Protein AF-A0A7J2IN03-F1 (afdb_monomer)

Foldseek 3Di:
DDPVVVVVVLVVCCVVVVDQWDDDDDDDDPDPVPDDPQADEQCVPPVAA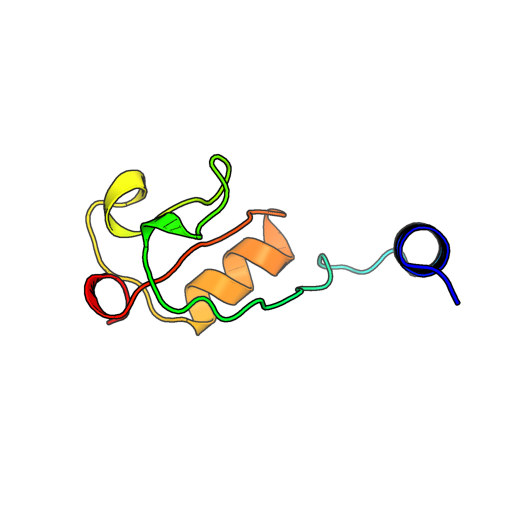DAVVVVVVCCTNVVHRHDYDPVRHD

Structure (mmCIF, N/CA/C/O backbone):
data_AF-A0A7J2IN03-F1
#
_entry.id   AF-A0A7J2IN03-F1
#
loop_
_atom_site.group_PDB
_atom_site.id
_atom_site.type_symbol
_atom_site.label_atom_id
_atom_site.label_alt_id
_atom_site.label_comp_id
_atom_site.label_asym_id
_atom_site.label_entity_id
_atom_site.label_seq_id
_atom_site.pdbx_PDB_ins_code
_atom_site.Cartn_x
_atom_site.Cartn_y
_atom_site.Cartn_z
_atom_site.occupancy
_atom_site.B_iso_or_equiv
_atom_site.auth_seq_id
_atom_site.auth_comp_id
_atom_site.auth_asym_id
_atom_site.auth_atom_id
_atom_site.pdbx_PDB_model_num
ATOM 1 N N . MET A 1 1 ? 14.191 15.442 -8.980 1.00 72.44 1 MET A N 1
ATOM 2 C CA . MET A 1 1 ? 13.160 14.678 -9.696 1.00 72.44 1 MET A CA 1
ATOM 3 C C . MET A 1 1 ? 11.812 15.092 -9.157 1.00 72.44 1 MET A C 1
ATOM 5 O O . MET A 1 1 ? 11.659 15.151 -7.938 1.00 72.44 1 MET A O 1
ATOM 9 N N . ASP A 1 2 ? 10.901 15.447 -10.049 1.00 93.81 2 ASP A N 1
ATOM 10 C CA . ASP A 1 2 ? 9.527 15.834 -9.719 1.00 93.81 2 ASP A CA 1
ATOM 11 C C . ASP A 1 2 ? 8.657 14.595 -9.400 1.00 93.81 2 ASP A C 1
ATOM 13 O O . ASP A 1 2 ? 9.030 13.463 -9.715 1.00 93.81 2 ASP A O 1
ATOM 17 N N . ILE A 1 3 ? 7.506 14.774 -8.745 1.00 92.00 3 ILE A N 1
ATOM 18 C CA . ILE A 1 3 ? 6.597 13.672 -8.386 1.00 92.00 3 ILE A CA 1
ATOM 19 C C . ILE A 1 3 ? 6.066 12.943 -9.625 1.00 92.00 3 ILE A C 1
ATOM 21 O O . ILE A 1 3 ? 5.909 11.720 -9.600 1.00 92.00 3 ILE A O 1
ATOM 25 N N . ASP A 1 4 ? 5.826 13.668 -10.715 1.00 95.38 4 ASP A N 1
ATOM 26 C CA . ASP A 1 4 ? 5.332 13.084 -11.960 1.00 95.38 4 ASP A CA 1
ATOM 27 C C . ASP A 1 4 ? 6.414 12.265 -12.667 1.00 95.38 4 ASP A C 1
ATOM 29 O O . ASP A 1 4 ? 6.129 11.213 -13.242 1.00 95.38 4 ASP A O 1
ATOM 33 N N . GLU A 1 5 ? 7.678 12.657 -12.511 1.00 95.88 5 GLU A N 1
ATOM 34 C CA . GLU A 1 5 ? 8.823 11.886 -12.990 1.00 95.88 5 GLU A CA 1
ATOM 35 C C . GLU A 1 5 ? 8.919 10.528 -12.273 1.00 95.88 5 GLU A C 1
ATOM 37 O O . GLU A 1 5 ? 9.062 9.487 -12.918 1.00 95.88 5 GLU A O 1
ATOM 42 N N . TRP A 1 6 ? 8.738 10.504 -10.948 1.00 93.00 6 TRP A N 1
ATOM 43 C CA . TRP A 1 6 ? 8.704 9.257 -10.174 1.00 93.00 6 TRP A CA 1
ATOM 44 C C . TRP A 1 6 ? 7.539 8.343 -10.554 1.00 93.00 6 TRP A C 1
ATOM 46 O O . TRP A 1 6 ? 7.713 7.125 -10.636 1.00 93.00 6 TRP A O 1
ATOM 56 N N . ARG A 1 7 ? 6.357 8.914 -10.811 1.00 91.12 7 ARG A N 1
ATOM 57 C CA . ARG A 1 7 ? 5.191 8.154 -11.290 1.00 91.12 7 ARG A CA 1
ATOM 58 C C . ARG A 1 7 ? 5.478 7.491 -12.632 1.00 91.12 7 ARG A C 1
ATOM 60 O O . ARG A 1 7 ? 5.174 6.311 -12.798 1.00 91.12 7 ARG A O 1
ATOM 67 N N . ASN A 1 8 ? 6.108 8.221 -13.550 1.00 95.19 8 ASN A N 1
ATOM 68 C CA . ASN A 1 8 ? 6.485 7.693 -14.855 1.00 95.19 8 ASN A CA 1
ATOM 69 C C . ASN A 1 8 ? 7.501 6.544 -14.737 1.00 95.19 8 ASN A C 1
ATOM 71 O O . ASN A 1 8 ? 7.280 5.473 -15.299 1.00 95.19 8 ASN A O 1
ATOM 75 N N . VAL A 1 9 ? 8.564 6.715 -13.942 1.00 94.69 9 VAL A N 1
ATOM 76 C CA . VAL A 1 9 ? 9.550 5.646 -13.685 1.00 94.69 9 VAL A CA 1
ATOM 77 C C . VAL A 1 9 ? 8.878 4.402 -13.099 1.00 94.69 9 VAL A C 1
ATOM 79 O O . VAL A 1 9 ? 9.152 3.289 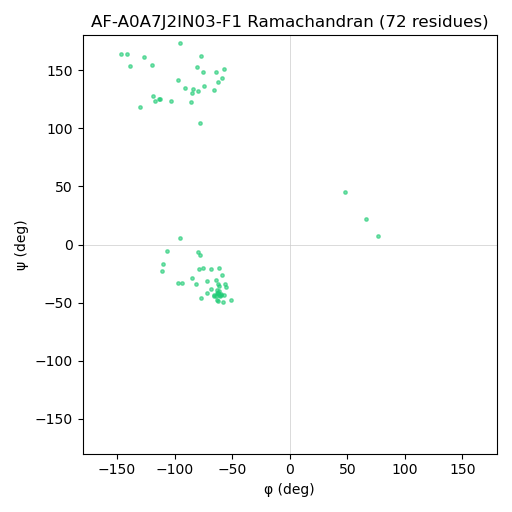-13.546 1.00 94.69 9 VAL A O 1
ATOM 82 N N . GLY A 1 10 ? 7.963 4.575 -12.141 1.00 92.00 10 GLY A N 1
ATOM 83 C CA . GLY A 1 10 ? 7.198 3.470 -11.563 1.00 92.00 10 GLY A CA 1
ATOM 84 C C . GLY A 1 10 ? 6.371 2.709 -12.603 1.00 92.00 10 GLY A C 1
ATOM 85 O O . GLY A 1 10 ? 6.382 1.479 -12.605 1.00 92.00 10 GLY A O 1
ATOM 86 N N . SER A 1 11 ? 5.706 3.425 -13.516 1.00 92.12 11 SER A N 1
ATOM 87 C CA . SER A 1 11 ? 4.948 2.812 -14.616 1.00 92.12 11 SER A CA 1
ATOM 88 C C . SER A 1 11 ? 5.852 2.002 -15.544 1.00 92.12 11 SER A C 1
ATOM 90 O O . SER A 1 11 ? 5.578 0.833 -15.800 1.00 92.12 11 SER A O 1
ATOM 92 N N . VAL A 1 12 ? 6.975 2.585 -15.978 1.00 95.38 12 VAL A N 1
ATOM 93 C CA . VAL A 1 12 ? 7.939 1.913 -16.863 1.00 95.38 12 VAL A CA 1
ATOM 94 C C . VAL A 1 12 ? 8.497 0.646 -16.212 1.00 95.38 12 VAL A C 1
ATOM 96 O O . VAL A 1 12 ? 8.588 -0.393 -16.862 1.00 95.38 12 VAL A O 1
ATOM 99 N N . LEU A 1 13 ? 8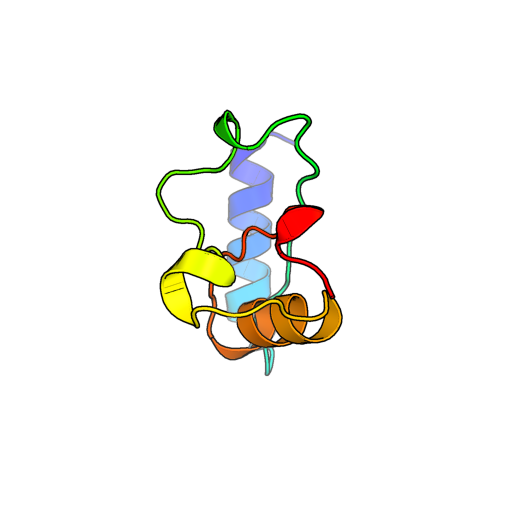.837 0.695 -14.920 1.00 93.25 13 LEU A N 1
ATOM 100 C CA . LEU A 1 13 ? 9.325 -0.478 -14.194 1.00 93.25 13 LEU A CA 1
ATOM 101 C C . LEU A 1 13 ? 8.282 -1.596 -14.140 1.00 93.25 13 LEU A C 1
ATOM 103 O O . LEU A 1 13 ? 8.639 -2.758 -14.328 1.00 93.25 13 LEU A O 1
ATOM 107 N N . MET 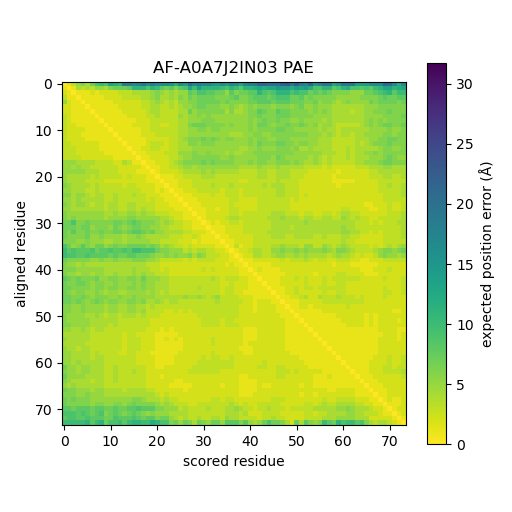A 1 14 ? 7.009 -1.271 -13.909 1.00 91.56 14 MET A N 1
ATOM 108 C CA . MET A 1 14 ? 5.946 -2.281 -13.912 1.00 91.56 14 MET A CA 1
ATOM 109 C C . MET A 1 14 ? 5.789 -2.943 -15.287 1.00 91.56 14 MET A C 1
ATOM 111 O O . MET A 1 14 ? 5.681 -4.170 -15.356 1.00 91.56 14 MET A O 1
ATOM 115 N N . ASP A 1 15 ? 5.847 -2.162 -16.367 1.00 92.38 15 ASP A N 1
ATOM 116 C CA . ASP A 1 15 ? 5.684 -2.664 -17.737 1.00 92.38 15 ASP A CA 1
ATOM 117 C C . ASP A 1 15 ? 6.851 -3.551 -18.192 1.00 92.38 15 ASP A C 1
ATOM 119 O O . ASP A 1 15 ? 6.640 -4.568 -18.865 1.00 92.38 15 ASP A O 1
ATOM 123 N N . VAL A 1 16 ? 8.079 -3.186 -17.807 1.00 96.94 16 VAL A N 1
ATOM 124 C CA . VAL A 1 16 ? 9.306 -3.913 -18.168 1.00 96.94 16 VAL A CA 1
ATOM 125 C C . VAL A 1 16 ? 9.472 -5.179 -17.333 1.00 96.94 16 VAL A C 1
ATOM 127 O O . VAL A 1 16 ? 9.787 -6.234 -17.880 1.00 96.94 16 VAL A O 1
ATOM 130 N N . LEU A 1 17 ? 9.267 -5.097 -16.015 1.00 95.19 17 LEU A N 1
ATOM 131 C CA . LEU A 1 17 ? 9.570 -6.206 -15.107 1.00 95.19 17 LEU A CA 1
ATOM 132 C C . LEU A 1 17 ? 8.508 -7.307 -15.114 1.00 95.19 17 LEU A C 1
ATOM 134 O O . LEU A 1 17 ? 8.824 -8.422 -14.705 1.00 95.19 17 LEU A O 1
ATOM 138 N N . ARG A 1 18 ? 7.271 -7.016 -15.553 1.00 91.62 18 ARG A N 1
ATOM 139 C CA . ARG A 1 18 ? 6.171 -8.001 -15.646 1.00 91.62 18 ARG A CA 1
ATOM 140 C C . ARG A 1 18 ? 6.030 -8.822 -14.355 1.00 91.62 18 ARG A C 1
ATOM 142 O O . ARG A 1 18 ? 5.944 -10.048 -14.387 1.00 91.62 18 ARG A O 1
ATOM 149 N N . LEU A 1 19 ? 6.073 -8.133 -13.214 1.00 91.25 19 LEU A N 1
ATOM 150 C CA . LEU A 1 19 ? 6.096 -8.766 -11.897 1.00 91.25 19 LEU A CA 1
ATOM 151 C C . LEU A 1 19 ? 4.856 -9.641 -11.684 1.00 91.25 19 LEU A C 1
ATOM 153 O O . LEU A 1 19 ? 3.747 -9.261 -12.048 1.00 91.25 19 LEU A O 1
ATOM 157 N N . GLU A 1 20 ? 5.039 -10.773 -11.003 1.00 93.94 20 GLU A N 1
ATOM 158 C CA . GLU A 1 20 ? 3.943 -11.682 -10.635 1.00 93.94 20 GLU A CA 1
ATOM 159 C C . GLU A 1 20 ? 2.875 -10.995 -9.760 1.00 93.94 20 GLU A C 1
ATOM 161 O O . GLU A 1 20 ? 1.709 -11.383 -9.748 1.00 93.94 20 GLU A O 1
ATOM 166 N N . THR A 1 21 ? 3.263 -9.952 -9.020 1.00 94.94 21 THR A N 1
ATOM 167 C CA . THR A 1 21 ? 2.367 -9.176 -8.156 1.00 94.94 21 THR A CA 1
ATOM 168 C C . THR A 1 21 ? 2.655 -7.687 -8.251 1.00 94.94 21 THR A C 1
ATOM 170 O O . THR A 1 21 ? 3.812 -7.300 -8.420 1.00 94.94 21 THR A O 1
ATOM 173 N N . TYR A 1 22 ? 1.645 -6.860 -7.990 1.00 93.69 22 TYR A N 1
ATOM 174 C CA . TYR A 1 22 ? 1.804 -5.412 -7.916 1.00 93.69 22 TYR A CA 1
ATOM 175 C C . TYR A 1 22 ? 2.760 -4.996 -6.782 1.00 93.69 22 TYR A C 1
ATOM 177 O O . TYR A 1 22 ? 2.699 -5.566 -5.682 1.00 93.69 22 TYR A O 1
ATOM 185 N N . PRO A 1 23 ? 3.626 -3.991 -7.009 1.00 91.62 23 PRO A N 1
ATOM 186 C CA . PRO A 1 23 ? 4.365 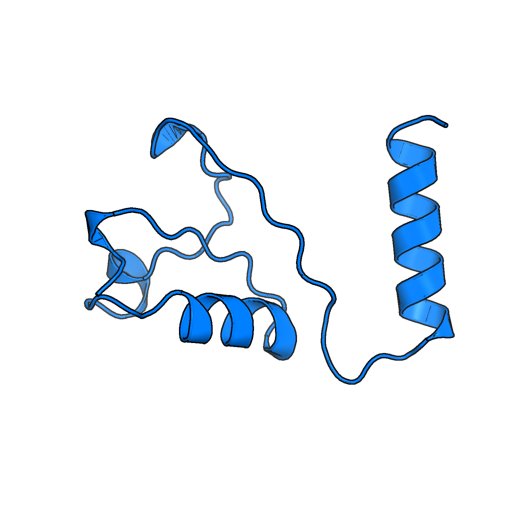-3.346 -5.932 1.00 91.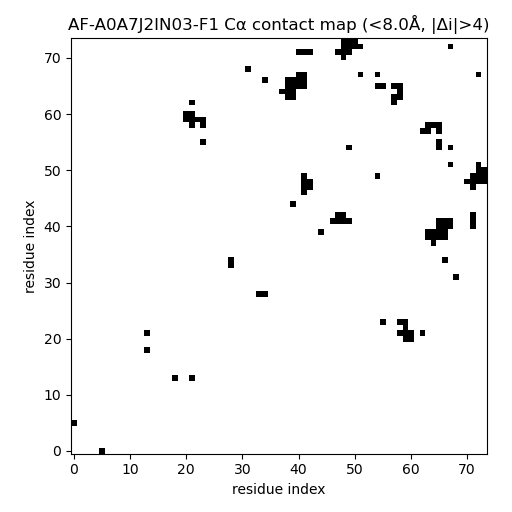62 23 PRO A CA 1
ATOM 187 C C . PRO A 1 23 ? 3.394 -2.639 -4.979 1.00 91.62 23 PRO A C 1
ATOM 189 O O . PRO A 1 23 ? 2.344 -2.145 -5.388 1.00 91.62 23 PRO A O 1
ATOM 192 N N . VAL A 1 24 ? 3.746 -2.576 -3.694 1.00 92.50 24 VAL A N 1
ATOM 193 C CA . VAL A 1 24 ? 2.904 -1.945 -2.669 1.00 92.50 24 VAL A CA 1
ATOM 194 C C . VAL A 1 24 ? 3.584 -0.697 -2.141 1.00 92.50 24 VAL A C 1
ATOM 196 O O . VAL A 1 24 ? 4.707 -0.756 -1.647 1.00 92.50 24 VAL A O 1
ATOM 199 N N . ALA A 1 25 ? 2.864 0.419 -2.201 1.00 91.25 25 ALA A N 1
ATOM 200 C CA . ALA A 1 25 ? 3.210 1.640 -1.493 1.00 91.25 25 ALA A CA 1
ATOM 201 C C . ALA A 1 25 ? 2.417 1.721 -0.184 1.00 91.25 25 ALA A C 1
ATOM 203 O O . ALA A 1 25 ? 1.237 1.368 -0.138 1.00 91.25 25 ALA A O 1
ATOM 204 N N . VAL A 1 26 ? 3.063 2.210 0.874 1.00 93.56 26 VAL A N 1
ATOM 205 C CA . VAL A 1 26 ? 2.436 2.413 2.183 1.00 93.56 26 VAL A CA 1
ATOM 206 C C . VAL A 1 26 ? 2.490 3.893 2.526 1.00 93.56 26 VAL A C 1
ATOM 208 O O . VAL A 1 26 ? 3.556 4.503 2.510 1.00 93.56 26 VAL A O 1
ATOM 211 N N . LYS A 1 27 ? 1.332 4.459 2.866 1.00 93.94 27 LYS A N 1
ATOM 212 C CA . LYS A 1 27 ? 1.213 5.786 3.469 1.00 93.94 27 LYS A CA 1
ATOM 213 C C . LYS A 1 27 ? 0.611 5.620 4.856 1.00 93.94 27 LYS A C 1
ATOM 215 O O . LYS A 1 27 ? -0.478 5.070 4.990 1.00 93.94 27 LYS A O 1
ATOM 220 N N . LEU A 1 28 ? 1.317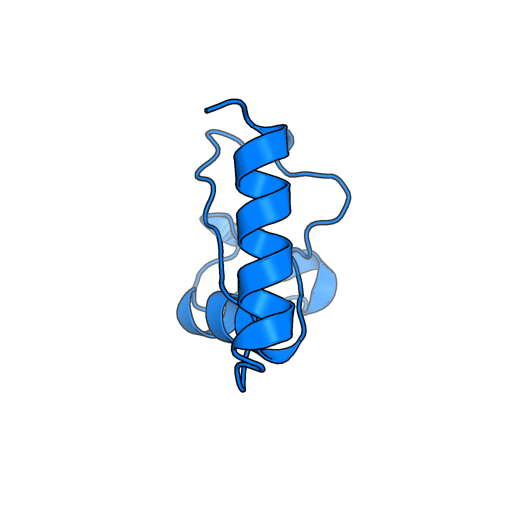 6.112 5.867 1.00 94.44 28 LEU A N 1
ATOM 221 C CA . LEU A 1 28 ? 0.774 6.244 7.213 1.00 94.44 28 LEU A CA 1
ATOM 222 C C . LEU A 1 28 ? -0.009 7.557 7.293 1.00 94.44 28 LEU A C 1
ATOM 224 O O . LEU A 1 28 ? 0.465 8.592 6.823 1.00 94.44 28 LEU A O 1
ATOM 228 N N . VAL A 1 29 ? -1.204 7.496 7.865 1.00 93.88 29 VAL A N 1
ATOM 229 C CA . VAL A 1 29 ? -2.097 8.642 8.084 1.00 93.88 29 VAL A CA 1
ATOM 230 C C . VAL A 1 29 ? -2.364 8.798 9.576 1.00 93.88 29 VAL A C 1
ATOM 232 O O . VAL A 1 29 ? -2.242 7.822 10.320 1.00 93.88 29 VAL A O 1
ATOM 235 N N . LYS A 1 30 ? -2.685 10.011 10.039 1.00 93.81 30 LYS A N 1
ATOM 236 C CA . LYS A 1 30 ? -2.942 10.259 11.466 1.00 93.81 30 LYS A CA 1
ATOM 237 C C . LYS A 1 30 ? -4.381 9.954 11.858 1.00 93.81 30 LYS A C 1
ATOM 239 O O . LYS A 1 30 ? -4.614 9.612 13.014 1.00 93.81 30 LYS A O 1
ATOM 244 N N . SER A 1 31 ? -5.321 10.082 10.926 1.00 92.94 31 SER A N 1
ATOM 245 C CA . SER A 1 31 ? -6.738 9.845 11.185 1.00 92.94 31 SER A CA 1
ATOM 246 C C . SER A 1 31 ? -7.443 9.142 10.025 1.00 92.94 31 SER A C 1
ATOM 248 O O . SER A 1 31 ? -6.925 9.065 8.907 1.00 92.94 31 SER A O 1
ATOM 250 N N . ASP A 1 32 ? -8.632 8.605 10.304 1.00 89.44 32 ASP A N 1
ATOM 251 C CA . ASP A 1 32 ? -9.415 7.854 9.323 1.00 89.44 32 ASP A CA 1
ATOM 252 C C . ASP A 1 32 ? -9.951 8.746 8.186 1.00 89.44 32 ASP A C 1
ATOM 254 O O . ASP A 1 32 ? -10.233 8.258 7.092 1.00 89.44 32 ASP A O 1
ATOM 258 N N . GLU A 1 33 ? -10.048 10.056 8.400 1.00 91.62 33 GLU A N 1
ATOM 259 C CA . GLU A 1 33 ? -10.523 11.030 7.411 1.00 91.62 33 GLU A CA 1
ATOM 260 C C . GLU A 1 33 ? -9.486 11.325 6.316 1.00 91.62 33 GLU A C 1
ATOM 262 O O . GLU A 1 33 ? -9.841 11.794 5.238 1.00 91.62 33 GLU A O 1
ATOM 267 N N . GLU A 1 34 ? -8.205 11.036 6.559 1.00 94.38 34 GLU A N 1
ATOM 268 C CA . GLU A 1 34 ? -7.133 11.203 5.567 1.00 94.38 34 GLU A CA 1
ATOM 269 C C . GLU A 1 34 ? -7.102 10.079 4.519 1.00 94.38 34 GLU A C 1
ATOM 271 O O . GLU A 1 34 ? -6.341 10.144 3.543 1.00 94.38 34 GLU A O 1
ATOM 276 N N . PHE A 1 35 ? -7.890 9.022 4.722 1.00 92.31 35 PHE A N 1
ATOM 277 C CA . PHE A 1 35 ? -7.989 7.936 3.764 1.00 92.31 35 PHE A CA 1
ATOM 278 C C . PHE A 1 35 ? -8.625 8.415 2.447 1.00 92.31 35 PHE A C 1
ATOM 280 O O . PHE A 1 35 ? -9.684 9.043 2.458 1.00 92.31 35 PHE A O 1
ATOM 287 N N . PRO A 1 36 ? -8.031 8.075 1.287 1.00 90.69 36 PRO A N 1
ATOM 288 C CA . PRO A 1 36 ? -8.649 8.332 -0.010 1.00 90.69 36 PRO A CA 1
ATOM 289 C C . PRO A 1 36 ? -10.032 7.681 -0.137 1.00 90.69 36 PRO A C 1
ATOM 291 O O . PRO A 1 36 ? -10.278 6.606 0.401 1.00 90.69 36 PRO A O 1
ATOM 294 N N . SER A 1 37 ? -10.931 8.256 -0.934 1.00 88.62 37 SER A N 1
ATOM 295 C CA . SER A 1 37 ? -12.285 7.702 -1.113 1.00 88.62 37 SER A CA 1
ATOM 296 C C . SER A 1 37 ? -12.317 6.285 -1.705 1.00 88.62 37 SER A C 1
ATOM 298 O O . SER A 1 37 ? -13.307 5.574 -1.548 1.00 88.62 37 SER A O 1
ATOM 300 N N . ASN A 1 38 ? -11.242 5.854 -2.369 1.00 90.69 38 ASN A N 1
ATOM 301 C CA . ASN A 1 38 ? -11.137 4.558 -3.034 1.00 90.69 38 ASN A CA 1
ATOM 302 C C . ASN A 1 38 ? -10.475 3.453 -2.188 1.00 90.69 38 ASN A C 1
ATOM 304 O O . ASN A 1 38 ? -10.246 2.361 -2.720 1.00 90.69 38 ASN A O 1
ATOM 308 N N . VAL A 1 39 ? -10.150 3.689 -0.907 1.00 95.12 39 VAL A N 1
ATOM 309 C CA . VAL A 1 39 ? -9.636 2.606 -0.051 1.00 95.12 39 VAL A CA 1
ATOM 310 C C . VAL A 1 39 ? -10.728 1.636 0.384 1.00 95.12 39 VAL A C 1
ATOM 312 O O . VAL A 1 39 ? -11.812 2.009 0.832 1.00 95.12 39 VAL A O 1
ATOM 315 N N . ARG A 1 40 ? -10.391 0.349 0.322 1.00 95.69 40 ARG A N 1
ATOM 316 C CA . ARG A 1 40 ? -11.194 -0.747 0.856 1.00 95.69 40 ARG A CA 1
ATOM 317 C C . ARG A 1 40 ? -10.864 -0.948 2.330 1.00 95.69 40 ARG A C 1
ATOM 319 O O . ARG A 1 40 ? -9.710 -1.173 2.689 1.00 95.69 40 ARG A O 1
ATOM 326 N N . ARG A 1 41 ? -11.899 -0.857 3.161 1.00 94.75 41 ARG A N 1
ATOM 327 C CA . ARG A 1 41 ? -11.838 -0.936 4.625 1.00 94.75 41 ARG A CA 1
ATOM 328 C C . ARG A 1 41 ? -12.325 -2.320 5.087 1.00 94.75 41 ARG A C 1
ATOM 330 O O . ARG A 1 41 ? -13.456 -2.665 4.734 1.00 94.75 41 ARG A O 1
ATOM 337 N N . PRO A 1 42 ? -11.540 -3.114 5.843 1.00 95.31 42 PRO A N 1
ATOM 338 C CA . PRO A 1 42 ? -11.891 -4.484 6.240 1.00 95.31 42 PRO A CA 1
ATOM 339 C C . PRO A 1 42 ? -13.276 -4.629 6.877 1.00 95.31 42 PRO A C 1
ATOM 341 O O . PRO A 1 42 ? -14.084 -5.435 6.413 1.00 95.31 42 PRO A O 1
ATOM 344 N N . ASN A 1 43 ? -13.606 -3.770 7.846 1.00 93.19 43 ASN A N 1
ATOM 345 C CA . ASN A 1 43 ? -14.905 -3.812 8.521 1.00 93.19 43 ASN A CA 1
ATOM 346 C C . ASN A 1 43 ? -16.071 -3.518 7.560 1.00 93.19 43 ASN A C 1
ATOM 348 O O . ASN A 1 43 ? -17.159 -4.050 7.749 1.00 93.19 43 ASN A O 1
ATOM 352 N N . LYS A 1 44 ? -15.855 -2.707 6.512 1.00 92.75 44 LYS A N 1
ATOM 353 C CA . LYS A 1 44 ? -16.896 -2.361 5.526 1.00 92.75 44 LYS A CA 1
ATOM 354 C C . LYS A 1 44 ? -17.094 -3.434 4.456 1.00 92.75 44 LYS A C 1
ATOM 356 O O . LYS A 1 44 ? -18.206 -3.591 3.970 1.00 92.75 44 LYS A O 1
ATOM 361 N N . ILE A 1 45 ? -16.026 -4.124 4.053 1.00 94.69 45 ILE 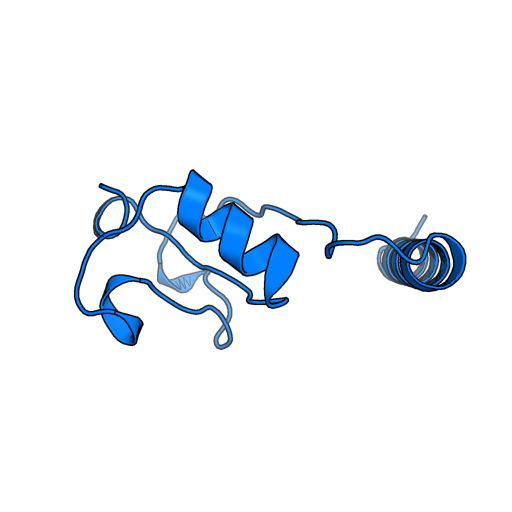A N 1
ATOM 362 C CA . ILE A 1 45 ? -16.068 -5.077 2.929 1.00 94.69 45 ILE A CA 1
ATOM 363 C C . ILE A 1 45 ? -16.258 -6.530 3.378 1.00 94.69 45 ILE A C 1
ATOM 365 O O . ILE A 1 45 ? -16.886 -7.301 2.662 1.00 94.69 45 ILE A O 1
ATOM 369 N N . PHE A 1 46 ? -15.722 -6.906 4.542 1.00 94.06 46 PHE A N 1
ATOM 370 C CA . PHE A 1 46 ? -15.775 -8.275 5.062 1.00 94.06 46 PHE A CA 1
ATOM 371 C C . PHE A 1 46 ? -16.670 -8.408 6.296 1.00 94.06 46 PHE A C 1
ATOM 373 O O . PHE A 1 46 ? -17.133 -9.504 6.594 1.00 94.06 46 PHE A O 1
ATOM 380 N N . GLY A 1 47 ? -16.910 -7.312 7.023 1.00 95.19 47 GLY A N 1
ATOM 381 C CA . GLY A 1 47 ? -17.631 -7.338 8.299 1.00 95.19 47 GLY A CA 1
ATOM 382 C C . GLY A 1 47 ? -16.793 -7.847 9.478 1.00 95.19 47 GLY A C 1
ATOM 383 O O . GLY A 1 47 ? -17.328 -8.029 10.568 1.00 95.19 47 GLY A O 1
ATOM 384 N N . PHE A 1 48 ? -15.490 -8.075 9.281 1.00 94.50 48 PHE A N 1
ATOM 385 C CA . PHE A 1 48 ? -14.562 -8.521 10.319 1.00 94.50 48 PHE A CA 1
ATOM 386 C C . PHE A 1 48 ? -13.148 -7.954 10.113 1.00 94.50 48 PHE A C 1
ATOM 388 O O . PHE A 1 48 ? -12.797 -7.471 9.032 1.00 94.50 48 PHE A O 1
ATOM 395 N N . LYS A 1 49 ? -12.340 -8.031 11.177 1.00 96.50 49 LYS A N 1
ATOM 396 C CA . LYS A 1 49 ? -10.949 -7.570 11.212 1.00 96.50 49 LYS A CA 1
ATOM 397 C C . LYS A 1 49 ? -10.003 -8.522 10.486 1.00 96.50 49 LYS A C 1
ATOM 399 O O . LYS A 1 49 ? -10.195 -9.736 10.506 1.00 96.50 49 LYS A O 1
ATOM 404 N N . ILE A 1 50 ? -8.949 -7.980 9.891 1.00 96.62 50 ILE A N 1
ATOM 405 C CA . ILE A 1 50 ? -7.920 -8.762 9.193 1.00 96.62 50 ILE A CA 1
ATOM 406 C C . ILE A 1 50 ? -6.532 -8.415 9.718 1.00 96.62 50 ILE A C 1
A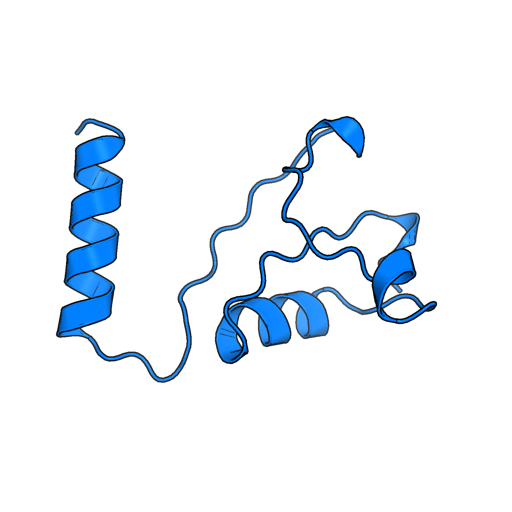TOM 408 O O . ILE A 1 50 ? -6.313 -7.336 10.260 1.00 96.62 50 ILE A O 1
ATOM 412 N N . ASN A 1 51 ? -5.557 -9.285 9.475 1.00 96.62 51 ASN A N 1
ATOM 413 C CA . ASN A 1 51 ? -4.162 -8.972 9.775 1.00 96.62 51 ASN A CA 1
ATOM 414 C C . ASN A 1 51 ? -3.559 -8.104 8.658 1.00 96.62 51 ASN A C 1
ATOM 416 O O . ASN A 1 51 ? -3.910 -8.245 7.481 1.00 96.62 51 ASN A O 1
ATOM 420 N N . LEU A 1 52 ? -2.554 -7.284 8.982 1.00 95.81 52 LEU A N 1
ATOM 421 C CA . LEU A 1 52 ? -1.829 -6.488 7.977 1.00 95.81 52 LEU A CA 1
ATOM 422 C C . LEU A 1 52 ? -1.216 -7.349 6.860 1.00 95.81 52 LEU A C 1
ATOM 424 O O . LEU A 1 52 ? -1.213 -6.940 5.702 1.00 95.81 52 LEU A O 1
ATOM 428 N N . CYS A 1 53 ? -0.764 -8.571 7.163 1.00 96.44 53 CYS A N 1
ATOM 429 C CA . CYS A 1 53 ? -0.247 -9.491 6.146 1.00 96.44 53 CYS A CA 1
ATOM 430 C C . CYS A 1 53 ? -1.305 -9.881 5.095 1.00 96.44 53 CYS A C 1
ATOM 432 O O . CYS A 1 53 ? -0.975 -10.031 3.915 1.00 96.44 53 CYS A O 1
ATOM 434 N N . GLN A 1 54 ? -2.579 -9.988 5.487 1.00 96.81 54 GLN A N 1
ATOM 435 C CA . GLN A 1 54 ? -3.690 -10.231 4.566 1.00 96.81 54 GLN A CA 1
ATOM 436 C C . GLN A 1 54 ? -3.979 -8.979 3.734 1.00 96.81 54 GLN A C 1
ATOM 438 O O . GLN A 1 54 ? -4.139 -9.089 2.519 1.00 96.81 54 GLN A O 1
ATOM 443 N N . ALA A 1 55 ? -3.959 -7.790 4.351 1.00 96.94 55 ALA A N 1
ATOM 444 C CA . ALA A 1 55 ? -4.093 -6.517 3.640 1.00 96.94 55 ALA A CA 1
ATOM 445 C C . ALA A 1 55 ? -3.007 -6.346 2.566 1.00 96.94 55 ALA A C 1
ATOM 447 O O . ALA A 1 55 ? -3.328 -6.107 1.404 1.00 96.94 55 ALA A O 1
ATOM 448 N N . PHE A 1 56 ? -1.735 -6.574 2.908 1.00 97.38 56 PHE A N 1
ATOM 449 C CA . PHE A 1 56 ? -0.635 -6.531 1.941 1.00 97.38 56 PHE A CA 1
ATOM 450 C C . PHE A 1 56 ? -0.795 -7.568 0.829 1.00 97.38 56 PHE A C 1
ATOM 452 O O . PHE A 1 56 ? -0.543 -7.264 -0.336 1.00 97.38 56 PHE A O 1
ATOM 459 N N . SER A 1 57 ? -1.246 -8.780 1.162 1.00 97.69 57 SER A N 1
ATOM 460 C CA . SER A 1 57 ? -1.491 -9.829 0.167 1.00 97.69 57 SER A CA 1
ATOM 461 C C . SER A 1 57 ? -2.571 -9.423 -0.838 1.00 97.69 57 SER A C 1
ATOM 463 O O . SER A 1 57 ? -2.395 -9.634 -2.038 1.00 97.69 57 SER A O 1
ATOM 465 N N . MET A 1 58 ? -3.651 -8.789 -0.373 1.00 97.12 58 MET A N 1
ATOM 466 C CA . MET A 1 58 ? -4.715 -8.260 -1.232 1.00 97.12 58 MET A CA 1
ATOM 467 C C . MET A 1 58 ? -4.225 -7.113 -2.117 1.00 97.12 58 MET A C 1
ATOM 469 O O . MET A 1 58 ? -4.502 -7.122 -3.316 1.00 97.12 58 MET A O 1
ATOM 473 N N . SER A 1 59 ? -3.439 -6.178 -1.577 1.00 97.19 59 SER A N 1
ATOM 474 C CA . SER A 1 59 ? -2.851 -5.101 -2.381 1.00 97.19 59 SER A CA 1
ATOM 475 C C . SER A 1 59 ? -1.946 -5.645 -3.488 1.00 97.19 59 SER A C 1
ATOM 477 O O . SER A 1 59 ? -2.067 -5.240 -4.641 1.00 97.19 59 SER A O 1
ATOM 479 N N . ARG A 1 60 ? -1.094 -6.626 -3.165 1.00 96.94 60 ARG A N 1
ATOM 480 C CA . ARG A 1 60 ? -0.163 -7.256 -4.115 1.00 96.94 60 ARG A CA 1
ATOM 481 C C . ARG A 1 60 ? -0.856 -8.051 -5.213 1.00 96.94 60 ARG A C 1
ATOM 483 O O . ARG A 1 60 ? -0.430 -7.993 -6.361 1.00 96.94 60 ARG A O 1
ATOM 490 N N . ARG A 1 61 ? -1.867 -8.848 -4.863 1.00 96.44 61 ARG A N 1
ATOM 491 C CA . ARG A 1 61 ? -2.471 -9.818 -5.793 1.00 96.44 61 ARG A CA 1
ATOM 492 C C . ARG A 1 61 ? -3.678 -9.274 -6.540 1.00 96.44 61 ARG A C 1
ATOM 494 O O . ARG A 1 61 ? -3.888 -9.648 -7.685 1.00 96.44 61 ARG A O 1
ATOM 501 N N . TYR A 1 62 ? -4.463 -8.407 -5.908 1.00 95.56 62 TYR A N 1
ATOM 502 C CA . TYR A 1 62 ? -5.705 -7.892 -6.489 1.00 95.56 62 TYR A CA 1
ATOM 503 C C . TYR A 1 62 ? -5.595 -6.436 -6.946 1.00 95.56 62 TYR A C 1
ATOM 505 O O . TYR A 1 62 ? -6.553 -5.905 -7.502 1.00 95.56 62 TYR A O 1
ATOM 513 N N . GLY A 1 63 ? -4.465 -5.769 -6.684 1.00 93.69 63 GLY A N 1
ATOM 514 C CA . GLY A 1 63 ? -4.303 -4.342 -6.974 1.00 93.69 63 GLY A CA 1
ATOM 515 C C . GLY A 1 63 ? -5.219 -3.461 -6.120 1.00 93.69 63 GLY A C 1
ATOM 516 O O . GLY A 1 63 ? -5.570 -2.349 -6.509 1.00 93.69 63 GLY A O 1
ATOM 517 N N . TRP A 1 64 ? -5.680 -3.967 -4.973 1.00 95.81 64 TRP A N 1
ATOM 518 C CA . TRP A 1 64 ? -6.588 -3.231 -4.102 1.00 95.81 64 TRP A CA 1
ATOM 519 C C . TRP A 1 64 ? -5.832 -2.217 -3.250 1.00 95.81 64 TRP A C 1
ATOM 521 O O . TRP A 1 64 ? -4.872 -2.553 -2.565 1.00 95.81 64 TRP A O 1
ATOM 531 N N . THR A 1 65 ? -6.324 -0.983 -3.199 1.00 96.25 65 THR A N 1
ATOM 532 C CA . THR A 1 65 ? -5.886 -0.026 -2.180 1.00 96.25 65 THR A CA 1
ATOM 533 C C . THR A 1 65 ? -6.589 -0.358 -0.867 1.00 96.25 65 THR A C 1
ATOM 535 O O . THR A 1 65 ? -7.786 -0.107 -0.721 1.00 96.25 65 THR A O 1
ATOM 538 N N . MET A 1 66 ? -5.868 -0.960 0.076 1.00 96.75 66 MET A N 1
ATOM 539 C CA . MET A 1 66 ? -6.387 -1.309 1.402 1.00 96.75 66 MET A CA 1
ATOM 540 C C . MET A 1 66 ? -6.142 -0.168 2.395 1.00 96.75 66 MET A C 1
ATOM 542 O O . MET A 1 66 ? -5.038 0.370 2.455 1.00 96.75 66 MET A O 1
ATOM 546 N N . GLY A 1 67 ? -7.155 0.178 3.188 1.00 96.19 67 GLY A N 1
ATOM 547 C CA . GLY A 1 67 ? -7.022 1.051 4.356 1.00 96.19 67 GLY A CA 1
ATOM 548 C C . GLY A 1 67 ? -7.302 0.242 5.615 1.00 96.19 67 GLY A C 1
ATOM 549 O O . GLY A 1 67 ? -8.342 -0.403 5.683 1.00 96.19 67 GLY A O 1
ATOM 550 N N . VAL A 1 68 ? -6.373 0.239 6.571 1.00 95.94 68 VAL A N 1
ATOM 551 C CA . VAL A 1 68 ? -6.502 -0.525 7.820 1.00 95.94 68 VAL A CA 1
ATOM 552 C C . VAL A 1 68 ? -6.208 0.404 8.987 1.00 95.94 68 VAL A C 1
ATOM 554 O O . VAL A 1 68 ? -5.099 0.932 9.087 1.00 95.94 68 VAL A O 1
ATOM 557 N N . SER A 1 69 ? -7.193 0.605 9.858 1.00 93.81 69 SER A N 1
ATOM 558 C CA . SER A 1 69 ? -7.013 1.302 11.133 1.00 93.81 69 SER A CA 1
ATOM 559 C C . SER A 1 69 ? -6.774 0.320 12.287 1.00 93.81 69 SER A C 1
ATOM 561 O O . SER A 1 69 ? -6.882 -0.900 12.134 1.00 93.81 69 SER A O 1
ATOM 563 N N . LYS A 1 70 ? -6.468 0.847 13.478 1.00 91.06 70 LYS A N 1
ATOM 564 C CA . LYS A 1 70 ? -6.305 0.041 14.700 1.00 91.06 70 LYS A CA 1
ATOM 565 C C . LYS A 1 70 ? -7.540 -0.817 15.002 1.00 91.06 70 LYS A C 1
ATOM 567 O O . LYS A 1 70 ? -7.404 -1.950 15.452 1.00 91.06 70 LYS A O 1
ATOM 572 N N . ASP A 1 71 ? -8.734 -0.302 14.727 1.00 90.56 71 ASP A N 1
ATOM 573 C CA . ASP A 1 71 ? -9.989 -1.008 14.999 1.00 90.56 71 ASP A CA 1
ATOM 574 C C . ASP A 1 71 ? -10.332 -2.062 13.935 1.00 90.56 71 ASP A C 1
ATOM 576 O O . ASP A 1 71 ? -11.268 -2.839 14.113 1.00 90.56 71 ASP A O 1
ATOM 580 N N . GLU A 1 72 ? -9.559 -2.130 12.851 1.00 91.56 72 GLU A N 1
ATOM 581 C CA . GLU A 1 72 ? -9.721 -3.080 11.744 1.00 91.56 72 GLU A CA 1
ATOM 582 C C . GLU A 1 72 ? -8.623 -4.140 11.683 1.00 91.56 72 GLU A C 1
ATOM 584 O O . GLU A 1 72 ? -8.799 -5.154 11.005 1.00 91.56 72 GLU A O 1
ATOM 589 N N . CYS A 1 73 ? -7.503 -3.914 12.374 1.00 91.62 73 CYS A N 1
ATOM 590 C CA . CYS A 1 73 ? -6.451 -4.907 12.521 1.00 91.62 73 CYS A CA 1
ATOM 591 C C . CYS A 1 73 ? -6.764 -5.840 13.696 1.00 91.62 73 CYS A C 1
ATOM 593 O O . CYS A 1 73 ? -7.096 -5.369 14.790 1.00 91.62 73 CYS A O 1
ATOM 595 N N . SER A 1 74 ? -6.671 -7.148 13.455 1.00 90.19 74 SER A N 1
ATOM 596 C CA . SER A 1 74 ? -6.732 -8.169 14.511 1.00 90.19 74 SER A CA 1
ATOM 597 C C . SER A 1 74 ? -5.441 -8.234 15.319 1.00 90.19 74 SER A C 1
ATOM 599 O O . SER A 1 74 ? -4.370 -7.899 14.755 1.00 90.19 74 SER A O 1
#

Radius of gyration: 14.17 Å; Cα contacts (8 Å, |Δi|>4): 65; chains: 1; bounding box: 31×28×33 Å

pLDDT: mean 93.73, std 3.31, range [72.44, 97.69]

Solvent-accessible surface area (backbone atoms only — not comparable to full-atom values): 4667 Å² total; per-residue (Å²): 136,55,74,68,55,54,52,50,54,52,50,52,50,51,70,73,64,64,59,98,47,48,84,82,86,86,79,90,70,95,52,82,84,74,56,63,93,76,46,49,39,40,54,80,77,71,69,45,60,43,45,67,72,56,47,52,48,41,25,24,72,69,68,43,52,66,43,78,53,80,91,25,44,103

Mean predicted aligned error: 3.58 Å

Secondary structure (DSSP, 8-state):
--HHHHHHHHHHHHHHH--SS--------SSGGGS-TTPBPHHHHTSS-B-HHHHHHHHHHH---B---TTTB-

Sequence (74 aa):
MDIDEWRNVGSVLMDVLRLETYPVAVKLVKSDEEFPSNVRRPNKIFGFKINLCQAFSMSRRYGWTMGVSKDECS